Protein AF-A0A9P5ZD14-F1 (afdb_monomer)

Organism: NCBI:txid109636

Sequence (116 aa):
MERFMNVDVVAQVAQWLEPRDLLRFAVINKTTWNFFLRMKAIWRKSRKDFSLRNQMVCQLPECPPDLTEIQYTSMIFGPPSKCSVKLCRSDKTTVFLEARLQLCNECLVNTYEQPL

Foldseek 3Di:
DDDDDDVVVVLVVLLPDALAVNLVQCVPDPVSVVSVLPCQVSLVSNQQVNCVVVVPVDRDDDDDPPDGSSLLSCLPPNQQDAWPPPPGPDSAWDQDNVVRTTHDPVRVVVVVPDDD

Structure (mmCIF, N/CA/C/O backbone):
data_AF-A0A9P5ZD14-F1
#
_entry.id   AF-A0A9P5ZD14-F1
#
loop_
_atom_site.group_PDB
_atom_site.id
_atom_site.type_symbol
_atom_site.label_atom_id
_atom_site.label_alt_id
_atom_site.label_comp_id
_atom_site.label_asym_id
_atom_site.label_entity_id
_atom_site.label_seq_id
_atom_site.pdbx_PDB_ins_code
_atom_site.Cartn_x
_atom_site.Cartn_y
_atom_site.Cartn_z
_atom_site.occupancy
_atom_site.B_iso_or_equiv
_atom_site.auth_seq_id
_atom_site.auth_comp_id
_atom_site.auth_asym_id
_atom_site.auth_atom_id
_atom_site.pdbx_PDB_model_num
ATOM 1 N N . MET A 1 1 ? 21.914 14.481 -19.719 1.00 36.19 1 MET A N 1
ATOM 2 C CA . MET A 1 1 ? 21.787 13.166 -20.380 1.00 36.19 1 MET A CA 1
ATOM 3 C C . MET A 1 1 ? 20.773 12.353 -19.585 1.00 36.19 1 MET A C 1
ATOM 5 O O . MET A 1 1 ? 21.141 11.722 -18.603 1.00 36.19 1 MET A O 1
ATOM 9 N N . GLU A 1 2 ? 19.486 12.467 -19.920 1.00 51.16 2 GLU A N 1
ATOM 10 C CA . GLU A 1 2 ? 18.436 11.670 -19.272 1.00 51.16 2 GLU A CA 1
ATOM 11 C C . GLU A 1 2 ? 18.562 10.217 -19.738 1.00 51.16 2 GLU A C 1
ATOM 13 O O . GLU A 1 2 ? 18.483 9.922 -20.929 1.00 51.16 2 GLU A O 1
ATOM 18 N N . ARG A 1 3 ? 18.824 9.303 -18.801 1.00 58.62 3 ARG A N 1
ATOM 19 C CA . ARG A 1 3 ? 18.796 7.865 -19.074 1.00 58.62 3 ARG A CA 1
ATOM 20 C C . ARG A 1 3 ? 17.342 7.408 -18.997 1.00 58.62 3 ARG A C 1
ATOM 22 O O . ARG A 1 3 ? 16.804 7.262 -17.903 1.00 58.62 3 ARG A O 1
ATOM 29 N N . PHE A 1 4 ? 16.713 7.180 -20.147 1.00 64.12 4 PHE A N 1
ATOM 30 C CA . PHE A 1 4 ? 15.410 6.523 -20.213 1.00 64.12 4 PHE A CA 1
ATOM 31 C C . PHE A 1 4 ? 15.586 5.041 -19.864 1.00 64.12 4 PHE A C 1
ATOM 33 O O . PHE A 1 4 ? 16.162 4.274 -20.632 1.00 64.12 4 PHE A O 1
ATOM 40 N N . MET A 1 5 ? 15.132 4.640 -18.678 1.00 69.31 5 MET A N 1
ATOM 41 C CA . MET A 1 5 ? 15.043 3.229 -18.308 1.00 69.31 5 MET A CA 1
ATOM 42 C C . MET A 1 5 ? 13.792 2.627 -18.955 1.00 69.31 5 MET A C 1
ATOM 44 O O . MET A 1 5 ? 12.720 3.229 -18.900 1.00 69.31 5 MET A O 1
ATOM 48 N N . ASN A 1 6 ? 13.921 1.444 -19.562 1.00 85.50 6 ASN A N 1
ATOM 49 C 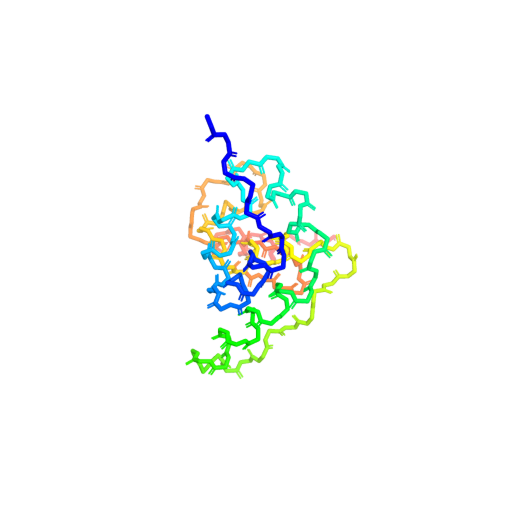CA . ASN A 1 6 ? 12.778 0.734 -20.130 1.00 85.50 6 ASN A CA 1
ATOM 50 C C . ASN A 1 6 ? 11.775 0.378 -19.012 1.00 85.50 6 ASN A C 1
ATOM 52 O O . ASN A 1 6 ? 12.147 -0.192 -17.984 1.00 85.50 6 ASN A O 1
ATOM 56 N N . VAL A 1 7 ? 10.503 0.712 -19.232 1.00 83.75 7 VAL A N 1
ATOM 57 C CA . VAL A 1 7 ? 9.387 0.461 -18.312 1.00 83.75 7 VAL A CA 1
ATOM 58 C C . VAL A 1 7 ? 9.261 -1.022 -17.946 1.00 83.75 7 VAL A C 1
ATOM 60 O O . VAL A 1 7 ? 8.959 -1.334 -16.796 1.00 83.75 7 VAL A O 1
ATOM 63 N N . ASP A 1 8 ? 9.569 -1.934 -18.866 1.00 86.69 8 ASP A N 1
ATOM 64 C CA . ASP A 1 8 ? 9.536 -3.378 -18.615 1.00 86.69 8 ASP A CA 1
ATOM 65 C C . ASP A 1 8 ? 10.582 -3.803 -17.584 1.00 86.69 8 ASP A C 1
ATOM 67 O O . ASP A 1 8 ? 10.328 -4.670 -16.748 1.00 86.69 8 ASP A O 1
ATOM 71 N N . VAL A 1 9 ? 11.755 -3.163 -17.595 1.00 89.06 9 VAL A N 1
ATOM 72 C CA . VAL A 1 9 ? 12.810 -3.413 -16.603 1.00 89.06 9 VAL A CA 1
ATOM 73 C C . VAL A 1 9 ? 12.364 -2.903 -15.236 1.00 89.06 9 VAL A C 1
ATOM 75 O O . VAL A 1 9 ? 12.491 -3.614 -14.240 1.00 89.06 9 VAL A O 1
ATOM 78 N N . VAL A 1 10 ? 11.764 -1.709 -15.183 1.00 88.50 10 VAL A N 1
ATOM 79 C CA . VAL A 1 10 ? 11.189 -1.162 -13.943 1.00 88.50 10 VAL A CA 1
ATOM 80 C C . VAL A 1 10 ? 10.098 -2.089 -13.399 1.00 88.50 10 VAL A C 1
ATOM 82 O O . VAL A 1 10 ? 10.082 -2.381 -12.205 1.00 88.50 10 VAL A O 1
ATOM 85 N N . ALA A 1 11 ? 9.217 -2.594 -14.266 1.00 89.69 11 ALA A N 1
ATOM 86 C CA . ALA A 1 11 ? 8.166 -3.535 -13.900 1.00 89.69 11 ALA A CA 1
ATOM 87 C C . ALA A 1 11 ? 8.735 -4.849 -13.348 1.00 89.69 11 ALA A C 1
ATOM 89 O O . ALA A 1 11 ? 8.209 -5.372 -12.368 1.00 89.69 11 ALA A O 1
ATOM 90 N N . GLN A 1 12 ? 9.799 -5.381 -13.956 1.00 91.06 12 GLN A N 1
ATOM 91 C CA . GLN A 1 12 ? 10.468 -6.597 -13.489 1.00 91.06 12 GLN A CA 1
ATOM 92 C C . GLN A 1 12 ? 11.097 -6.406 -12.111 1.00 91.06 12 GLN A C 1
ATOM 94 O O . GLN A 1 12 ? 10.888 -7.241 -11.239 1.00 91.06 12 GLN A O 1
ATOM 99 N N . VAL A 1 13 ? 11.808 -5.299 -11.882 1.00 91.75 13 VAL A N 1
ATOM 100 C CA . VAL A 1 13 ? 12.404 -4.998 -10.570 1.00 91.75 13 VAL A CA 1
ATOM 101 C C . VAL A 1 13 ? 11.316 -4.806 -9.514 1.00 91.75 13 VAL A C 1
ATOM 103 O O . VAL A 1 13 ? 11.392 -5.378 -8.428 1.00 91.75 13 VAL A O 1
ATOM 106 N N . ALA A 1 14 ? 10.264 -4.054 -9.841 1.00 92.25 14 ALA A N 1
ATOM 107 C CA . ALA A 1 14 ? 9.200 -3.733 -8.900 1.00 92.25 14 ALA A CA 1
ATOM 108 C C . ALA A 1 14 ? 8.406 -4.957 -8.413 1.00 92.25 14 ALA A C 1
ATOM 110 O O . ALA A 1 14 ? 7.870 -4.927 -7.308 1.00 92.25 14 ALA A O 1
ATOM 111 N N . GLN A 1 15 ? 8.350 -6.041 -9.194 1.00 91.06 15 GLN A N 1
ATOM 112 C CA . GLN A 1 15 ? 7.702 -7.296 -8.789 1.00 91.06 15 GLN A CA 1
ATOM 113 C C . GLN A 1 15 ? 8.370 -7.986 -7.596 1.00 91.06 15 GLN A C 1
ATOM 115 O O . GLN A 1 15 ? 7.732 -8.824 -6.965 1.00 91.06 15 GLN A O 1
ATOM 120 N N . TRP A 1 16 ? 9.627 -7.655 -7.303 1.00 92.44 16 TRP A N 1
ATOM 121 C CA . TRP A 1 16 ? 10.387 -8.235 -6.196 1.00 92.44 16 TRP A CA 1
ATOM 122 C C . TRP A 1 16 ? 10.401 -7.352 -4.948 1.00 92.44 16 TRP A C 1
ATOM 124 O O . TRP A 1 16 ? 10.872 -7.788 -3.897 1.00 92.44 16 TRP A O 1
ATOM 134 N N . LEU A 1 17 ? 9.892 -6.121 -5.051 1.00 94.00 17 LEU A N 1
ATOM 135 C CA . LEU A 1 17 ? 9.858 -5.186 -3.936 1.00 94.00 17 LEU A CA 1
ATOM 136 C C . LEU A 1 17 ? 8.800 -5.590 -2.914 1.00 94.00 17 LEU A C 1
ATOM 138 O O . LEU A 1 17 ? 7.690 -6.012 -3.257 1.00 94.00 17 LEU A O 1
ATOM 142 N N . GLU A 1 18 ? 9.130 -5.391 -1.641 1.00 93.94 18 GLU A N 1
ATOM 143 C CA . GLU A 1 18 ? 8.151 -5.495 -0.569 1.00 93.94 18 GLU A CA 1
ATOM 144 C C . GLU A 1 18 ? 7.122 -4.363 -0.675 1.00 93.94 18 GLU A C 1
ATOM 146 O O . GLU A 1 18 ? 7.446 -3.281 -1.180 1.00 93.94 18 GLU A O 1
ATOM 151 N N . PRO A 1 19 ? 5.896 -4.550 -0.159 1.00 93.69 19 PRO A N 1
ATOM 152 C CA . PRO A 1 19 ? 4.828 -3.565 -0.291 1.00 93.69 19 PRO A CA 1
ATOM 153 C C . PRO A 1 19 ? 5.224 -2.152 0.156 1.00 93.69 19 PRO A C 1
ATOM 155 O O . PRO A 1 19 ? 4.872 -1.167 -0.492 1.00 93.69 19 PRO A O 1
ATOM 158 N N . ARG A 1 20 ? 5.997 -2.037 1.243 1.00 92.38 20 ARG A N 1
ATOM 159 C CA . ARG A 1 20 ? 6.461 -0.748 1.774 1.00 92.38 20 ARG A CA 1
ATOM 160 C C . ARG A 1 20 ? 7.481 -0.063 0.866 1.00 92.38 20 ARG A C 1
ATOM 162 O O . ARG A 1 20 ? 7.404 1.152 0.678 1.00 92.38 20 ARG A O 1
ATOM 169 N N . ASP A 1 21 ? 8.413 -0.814 0.296 1.00 93.38 21 ASP A N 1
ATOM 170 C CA . ASP A 1 21 ? 9.402 -0.263 -0.632 1.00 93.38 21 ASP A CA 1
ATOM 171 C C . ASP A 1 21 ? 8.759 0.094 -1.969 1.00 93.38 21 ASP A C 1
ATOM 173 O O . ASP A 1 21 ? 9.054 1.144 -2.538 1.00 93.38 21 ASP A O 1
ATOM 177 N N . LEU A 1 22 ? 7.791 -0.709 -2.415 1.00 94.75 22 LEU A N 1
ATOM 178 C CA . LEU A 1 22 ? 6.982 -0.417 -3.590 1.00 94.75 22 LEU A CA 1
ATOM 179 C C . LEU A 1 22 ? 6.172 0.879 -3.415 1.00 94.75 22 LEU A C 1
ATOM 181 O O . LEU A 1 22 ? 6.134 1.700 -4.329 1.00 94.75 22 LEU A O 1
ATOM 185 N N . LEU A 1 23 ? 5.593 1.120 -2.230 1.00 93.69 23 LEU A N 1
ATOM 186 C CA . LEU A 1 23 ? 4.933 2.391 -1.895 1.00 93.69 23 LEU A CA 1
ATOM 187 C C . LEU A 1 23 ? 5.900 3.573 -1.973 1.00 93.69 23 LEU A C 1
ATOM 189 O O . LEU A 1 23 ? 5.585 4.576 -2.611 1.00 93.69 23 LEU A O 1
ATOM 193 N N . ARG A 1 24 ? 7.083 3.452 -1.357 1.00 92.50 24 ARG A N 1
ATOM 194 C CA . ARG A 1 24 ? 8.119 4.497 -1.397 1.00 92.50 24 ARG A CA 1
ATOM 195 C C . ARG A 1 24 ? 8.549 4.798 -2.826 1.00 92.50 24 ARG A C 1
ATOM 197 O O . ARG A 1 24 ? 8.671 5.963 -3.185 1.00 92.50 24 ARG A O 1
ATOM 204 N N . PHE A 1 25 ? 8.730 3.763 -3.640 1.00 91.69 25 PHE A N 1
ATOM 205 C CA . PHE A 1 25 ? 9.122 3.897 -5.036 1.00 91.69 25 PHE A CA 1
ATOM 206 C C . PHE A 1 25 ? 8.020 4.542 -5.893 1.00 91.69 25 PHE A C 1
ATOM 208 O O . PHE A 1 25 ? 8.289 5.412 -6.727 1.00 91.69 25 PHE A O 1
ATOM 215 N N . ALA A 1 26 ? 6.759 4.186 -5.644 1.00 91.69 26 ALA A N 1
ATOM 216 C CA . ALA A 1 26 ? 5.621 4.709 -6.387 1.00 91.69 26 ALA A CA 1
ATOM 217 C C . ALA A 1 26 ? 5.397 6.215 -6.190 1.00 91.69 26 ALA A C 1
ATOM 219 O O . ALA A 1 26 ? 4.930 6.876 -7.112 1.00 91.69 26 ALA A O 1
ATOM 220 N N . VAL A 1 27 ? 5.756 6.779 -5.033 1.00 88.06 27 VAL A N 1
ATOM 221 C CA . VAL A 1 27 ? 5.510 8.200 -4.717 1.00 88.06 27 VAL A CA 1
ATOM 222 C C . VAL A 1 27 ? 6.678 9.138 -5.042 1.00 88.06 27 VAL A C 1
ATOM 224 O O . VAL A 1 27 ? 6.573 10.333 -4.780 1.00 88.06 27 VAL A O 1
ATOM 227 N N . ILE A 1 28 ? 7.779 8.635 -5.619 1.00 89.00 28 ILE A N 1
ATOM 228 C CA . ILE A 1 28 ? 8.978 9.449 -5.905 1.00 89.00 28 ILE A CA 1
ATOM 229 C C . ILE A 1 28 ? 8.662 10.628 -6.833 1.00 89.00 28 ILE A C 1
ATOM 231 O O . ILE A 1 28 ? 9.124 11.743 -6.600 1.00 89.00 28 ILE A O 1
ATOM 235 N N . ASN A 1 29 ? 7.905 10.399 -7.907 1.00 89.31 29 ASN A N 1
ATOM 236 C CA . ASN A 1 29 ? 7.503 11.447 -8.837 1.00 89.31 29 ASN A CA 1
ATOM 237 C C . ASN A 1 29 ? 6.172 11.105 -9.525 1.00 89.31 29 ASN A C 1
ATOM 239 O O . ASN A 1 29 ? 5.643 10.001 -9.407 1.00 89.31 29 ASN A O 1
ATOM 243 N N . LYS A 1 30 ? 5.613 12.065 -10.272 1.00 88.94 30 LYS A N 1
ATOM 244 C CA . LYS A 1 30 ? 4.331 11.879 -10.975 1.00 88.94 30 LYS A CA 1
ATOM 245 C C . LYS A 1 30 ? 4.375 10.752 -12.013 1.00 88.94 30 LYS A C 1
ATOM 247 O O . LYS A 1 30 ? 3.366 10.084 -12.221 1.00 88.94 30 LYS A O 1
ATOM 252 N N . THR A 1 31 ? 5.517 10.537 -12.662 1.00 89.06 31 THR A N 1
ATOM 253 C CA . THR A 1 31 ? 5.681 9.497 -13.686 1.00 89.06 31 THR A CA 1
ATOM 254 C C . THR A 1 31 ? 5.621 8.107 -13.065 1.00 89.06 31 THR A C 1
ATOM 256 O O . THR A 1 31 ? 4.852 7.270 -13.535 1.00 89.06 31 THR A O 1
ATOM 259 N N . THR A 1 32 ? 6.363 7.869 -11.979 1.00 88.12 32 THR A N 1
ATOM 260 C CA . THR A 1 32 ? 6.309 6.599 -11.244 1.00 88.12 32 THR A CA 1
ATOM 261 C C . THR A 1 32 ? 4.930 6.386 -10.637 1.00 88.12 32 THR A C 1
ATOM 263 O O . THR A 1 32 ? 4.371 5.304 -10.796 1.00 88.12 32 THR A O 1
ATOM 266 N N . TRP A 1 33 ? 4.322 7.424 -10.057 1.00 90.44 33 TRP A N 1
ATOM 267 C CA . TRP A 1 33 ? 2.959 7.352 -9.531 1.00 90.44 33 TRP A CA 1
ATOM 268 C C . TRP A 1 33 ? 1.962 6.880 -10.593 1.00 90.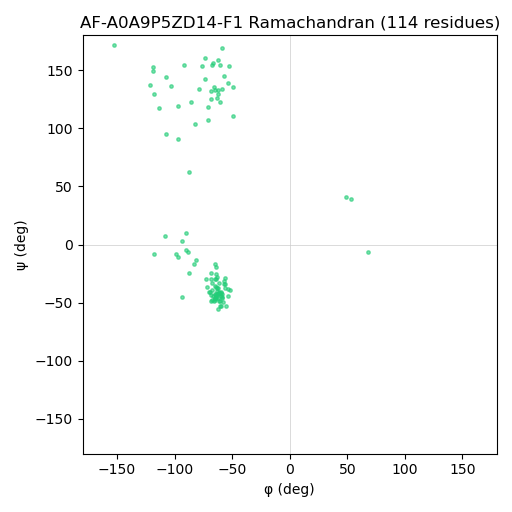44 33 TRP A C 1
ATOM 270 O O . TRP A 1 33 ? 1.256 5.894 -10.391 1.00 90.44 33 TRP A O 1
ATOM 280 N N . ASN A 1 34 ? 1.941 7.535 -11.758 1.00 90.50 34 ASN A N 1
ATOM 281 C CA . ASN A 1 34 ? 1.028 7.193 -12.849 1.00 90.50 34 ASN A CA 1
ATOM 282 C C . ASN A 1 34 ? 1.273 5.785 -13.405 1.00 90.50 34 ASN A C 1
ATOM 284 O O . ASN A 1 34 ? 0.317 5.088 -13.750 1.00 90.50 34 ASN A O 1
ATOM 288 N N . PHE A 1 35 ? 2.538 5.366 -13.489 1.00 90.81 35 PHE A N 1
ATOM 289 C CA . PHE A 1 35 ? 2.904 4.013 -13.891 1.00 90.81 35 PHE A CA 1
ATOM 290 C C . PHE A 1 35 ? 2.356 2.982 -12.896 1.00 90.81 35 PHE A C 1
ATOM 292 O O . PHE A 1 35 ? 1.579 2.102 -13.269 1.00 90.81 35 PHE A O 1
ATOM 299 N N . PHE A 1 36 ? 2.682 3.128 -11.612 1.00 92.88 36 PHE A N 1
ATOM 300 C CA . PHE A 1 36 ? 2.286 2.165 -10.592 1.00 92.88 36 PHE A CA 1
ATOM 301 C C . PHE A 1 36 ? 0.786 2.149 -10.317 1.00 92.88 36 PHE A C 1
ATOM 303 O O . PHE A 1 36 ? 0.247 1.085 -10.016 1.00 92.88 36 PHE A O 1
ATOM 310 N N . LEU A 1 37 ? 0.086 3.271 -10.489 1.00 89.81 37 LEU A N 1
ATOM 311 C CA . LEU A 1 37 ? -1.371 3.328 -10.374 1.00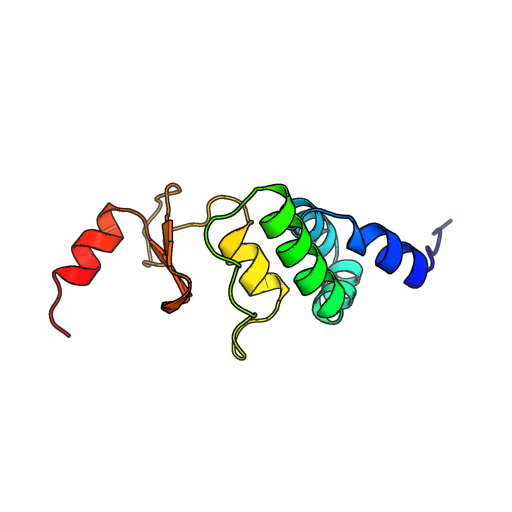 89.81 37 LEU A CA 1
ATOM 312 C C . LEU A 1 37 ? -2.070 2.354 -11.343 1.00 89.81 37 LEU A C 1
ATOM 314 O O . LEU A 1 37 ? -3.128 1.813 -11.023 1.00 89.81 37 LEU A O 1
ATOM 318 N N . ARG A 1 38 ? -1.473 2.096 -12.516 1.00 90.25 38 ARG A N 1
ATOM 319 C CA . ARG A 1 38 ? -2.020 1.200 -13.551 1.00 90.25 38 ARG A CA 1
ATOM 320 C C . ARG A 1 38 ? -1.609 -0.265 -13.361 1.00 90.25 38 ARG A C 1
ATOM 322 O O . ARG A 1 38 ? -2.324 -1.165 -13.797 1.00 90.25 38 ARG A O 1
ATOM 329 N N . MET A 1 39 ? -0.495 -0.528 -12.679 1.00 91.06 39 MET A N 1
ATOM 330 C CA . MET A 1 39 ? 0.116 -1.860 -12.577 1.00 91.06 39 MET A CA 1
ATOM 331 C C . MET A 1 39 ? -0.444 -2.702 -11.421 1.00 91.06 39 MET A C 1
ATOM 333 O O . MET A 1 39 ? 0.285 -3.108 -10.516 1.00 91.06 39 MET A O 1
ATOM 337 N N . LYS A 1 40 ? -1.747 -3.020 -11.459 1.00 92.62 40 LYS A N 1
ATOM 338 C CA . LYS A 1 40 ? -2.434 -3.787 -10.394 1.00 92.62 40 LYS A CA 1
ATOM 339 C C . LYS A 1 40 ? -1.750 -5.118 -10.052 1.00 92.62 40 LYS A C 1
ATOM 341 O O . LYS A 1 40 ? -1.678 -5.495 -8.886 1.00 92.62 40 LYS A O 1
ATOM 346 N N . ALA A 1 41 ? -1.228 -5.817 -11.061 1.00 93.25 41 ALA A N 1
ATOM 347 C CA . ALA A 1 41 ? -0.574 -7.113 -10.885 1.00 9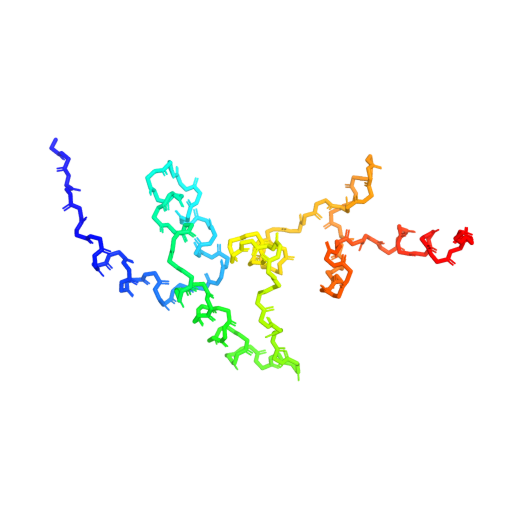3.25 41 ALA A CA 1
ATOM 348 C C . ALA A 1 41 ? 0.676 -7.039 -9.989 1.00 93.25 41 ALA A C 1
ATOM 350 O O . ALA A 1 41 ? 0.885 -7.936 -9.175 1.00 93.25 41 ALA A O 1
ATOM 351 N N . ILE A 1 42 ? 1.463 -5.959 -10.091 1.00 94.94 42 ILE A N 1
ATOM 352 C CA . ILE A 1 42 ? 2.675 -5.767 -9.279 1.00 94.94 42 ILE A CA 1
ATOM 353 C C . ILE A 1 42 ? 2.297 -5.636 -7.801 1.00 94.94 42 ILE A C 1
ATOM 355 O O . ILE A 1 42 ? 2.865 -6.325 -6.958 1.00 94.94 42 ILE A O 1
ATOM 359 N N . TRP A 1 43 ? 1.283 -4.823 -7.494 1.00 94.69 43 TRP A N 1
ATOM 360 C CA . TRP A 1 43 ? 0.790 -4.654 -6.126 1.00 94.69 43 TRP A CA 1
ATOM 361 C C . TRP A 1 43 ? 0.255 -5.955 -5.534 1.00 94.69 43 TRP A C 1
ATOM 363 O O . TRP A 1 43 ? 0.639 -6.335 -4.431 1.00 94.69 43 TRP A O 1
ATOM 373 N N . ARG A 1 44 ? -0.595 -6.674 -6.277 1.00 93.06 44 ARG A N 1
ATOM 374 C CA . ARG A 1 44 ? -1.159 -7.955 -5.822 1.00 93.06 44 ARG A CA 1
ATOM 375 C C . ARG A 1 44 ? -0.073 -8.977 -5.527 1.00 93.06 44 ARG A C 1
ATOM 377 O O . ARG A 1 44 ? -0.121 -9.616 -4.480 1.00 93.06 44 ARG A O 1
ATOM 384 N N . LYS A 1 45 ? 0.902 -9.111 -6.430 1.00 93.12 45 LYS A N 1
ATOM 385 C CA . LYS A 1 45 ? 2.037 -10.017 -6.253 1.00 93.12 45 LYS A CA 1
ATOM 386 C C . LYS A 1 45 ? 2.851 -9.641 -5.018 1.00 93.12 45 LYS A C 1
ATOM 388 O O . LYS A 1 45 ? 3.000 -10.472 -4.133 1.00 93.12 45 LYS A O 1
ATOM 393 N N . SER A 1 46 ? 3.273 -8.381 -4.914 1.00 93.56 46 SER A N 1
ATOM 394 C CA . SER A 1 46 ? 4.056 -7.879 -3.778 1.00 93.56 46 SER A CA 1
ATOM 395 C C . SER A 1 46 ? 3.370 -8.161 -2.432 1.00 93.56 46 SER A C 1
ATOM 397 O O . SER A 1 46 ? 4.003 -8.669 -1.507 1.00 93.56 46 SER A O 1
ATOM 399 N N . ARG A 1 47 ? 2.050 -7.928 -2.327 1.00 92.31 47 ARG A N 1
ATOM 400 C CA . ARG A 1 47 ? 1.273 -8.219 -1.107 1.00 92.31 47 ARG A CA 1
ATOM 401 C C . ARG A 1 47 ? 1.182 -9.715 -0.797 1.00 92.31 47 ARG A C 1
ATOM 403 O O . ARG A 1 47 ? 1.345 -10.098 0.361 1.00 92.31 47 ARG A O 1
ATOM 410 N N . LYS A 1 48 ? 0.922 -10.554 -1.805 1.00 90.69 48 LYS A N 1
ATOM 411 C CA . LYS A 1 48 ? 0.822 -12.014 -1.637 1.00 90.69 48 LYS A CA 1
ATOM 412 C C . LYS A 1 48 ? 2.161 -12.618 -1.231 1.00 90.69 48 LYS A C 1
ATOM 414 O O . LYS A 1 48 ? 2.219 -13.327 -0.231 1.00 90.69 48 LYS A O 1
ATOM 419 N N . ASP A 1 49 ? 3.230 -12.271 -1.939 1.00 91.44 49 ASP A N 1
ATOM 420 C CA . ASP A 1 49 ? 4.577 -12.766 -1.659 1.00 91.44 49 ASP A CA 1
ATOM 421 C C . ASP A 1 49 ? 5.027 -12.345 -0.251 1.00 91.44 49 ASP A C 1
ATOM 423 O O . ASP A 1 49 ? 5.541 -13.166 0.507 1.00 91.44 49 ASP A O 1
ATOM 427 N N . PHE A 1 50 ? 4.757 -11.098 0.154 1.00 91.25 50 PHE A N 1
ATOM 428 C CA . PHE A 1 50 ? 5.053 -10.633 1.511 1.00 91.25 50 PHE A CA 1
ATOM 429 C C . PHE A 1 50 ? 4.269 -11.402 2.585 1.00 91.25 50 PHE A C 1
ATOM 431 O O . PHE A 1 50 ? 4.860 -11.827 3.579 1.00 91.25 50 PHE A O 1
ATOM 438 N N . SER A 1 51 ? 2.962 -11.609 2.384 1.00 88.12 51 SER A N 1
ATOM 439 C CA . SER A 1 51 ? 2.100 -12.361 3.308 1.00 88.12 51 SER A CA 1
ATOM 440 C C . SER A 1 51 ? 2.577 -13.805 3.486 1.00 88.12 51 SER A C 1
ATOM 442 O O . SER A 1 51 ? 2.578 -14.309 4.609 1.00 88.12 51 SER A O 1
ATOM 444 N N . LEU A 1 52 ? 2.998 -14.454 2.394 1.00 87.44 52 LEU A N 1
ATOM 445 C CA . LEU A 1 52 ? 3.520 -15.822 2.405 1.00 87.44 52 LEU A CA 1
ATOM 446 C C . LEU A 1 52 ? 4.858 -15.911 3.148 1.00 87.44 52 LEU A C 1
ATOM 448 O O . LEU A 1 52 ? 5.019 -16.768 4.014 1.00 87.44 52 LEU A O 1
ATOM 452 N N . ARG A 1 53 ? 5.807 -15.011 2.851 1.00 89.00 53 ARG A N 1
ATOM 453 C CA . ARG A 1 53 ? 7.136 -15.014 3.491 1.00 89.00 53 ARG A CA 1
ATOM 454 C C . ARG A 1 53 ? 7.078 -14.744 4.993 1.00 89.00 53 ARG A C 1
ATOM 456 O O . ARG A 1 53 ? 7.849 -15.335 5.738 1.00 89.00 53 ARG A O 1
ATOM 463 N N . ASN A 1 54 ? 6.169 -13.875 5.430 1.00 85.56 54 ASN A N 1
ATOM 464 C CA . ASN A 1 54 ? 6.032 -13.491 6.838 1.00 85.56 54 ASN A CA 1
ATOM 465 C C . ASN A 1 54 ? 5.054 -14.378 7.623 1.00 85.56 54 ASN A C 1
ATOM 467 O O . ASN A 1 54 ? 4.704 -14.030 8.746 1.00 85.56 54 ASN A O 1
ATOM 471 N N . GLN A 1 55 ? 4.598 -15.496 7.039 1.00 83.38 55 GLN A N 1
ATOM 472 C CA . GLN A 1 55 ? 3.675 -16.445 7.677 1.00 83.38 55 GLN A CA 1
ATOM 473 C C . GLN A 1 55 ? 2.461 -15.754 8.315 1.00 83.38 55 GLN A C 1
ATOM 475 O O . GLN A 1 55 ? 2.039 -16.096 9.420 1.00 83.38 55 GLN A O 1
ATOM 480 N N . MET A 1 56 ? 1.901 -14.748 7.633 1.00 77.56 56 MET A N 1
ATOM 481 C CA . MET A 1 56 ? 0.699 -14.093 8.138 1.00 77.56 56 MET A CA 1
ATOM 482 C C . MET A 1 56 ? -0.417 -15.137 8.234 1.00 77.56 56 MET A C 1
ATOM 484 O O . MET A 1 56 ? -0.761 -15.778 7.242 1.00 77.56 56 MET A O 1
ATOM 488 N N . VAL A 1 57 ? -0.959 -15.297 9.445 1.00 60.62 57 VAL A N 1
ATOM 489 C CA . VAL A 1 57 ? -1.948 -16.330 9.806 1.00 60.62 57 VAL A CA 1
ATOM 490 C C . VAL A 1 57 ? -3.194 -16.269 8.914 1.00 60.62 57 VAL A C 1
ATOM 492 O O . VAL A 1 57 ? -3.808 -17.295 8.636 1.00 60.62 57 VAL A O 1
ATOM 495 N N . CYS A 1 58 ? -3.520 -15.082 8.401 1.00 67.44 58 CYS A N 1
ATOM 496 C CA . CYS A 1 58 ? -4.576 -14.878 7.420 1.00 67.44 58 CYS A CA 1
ATOM 497 C C .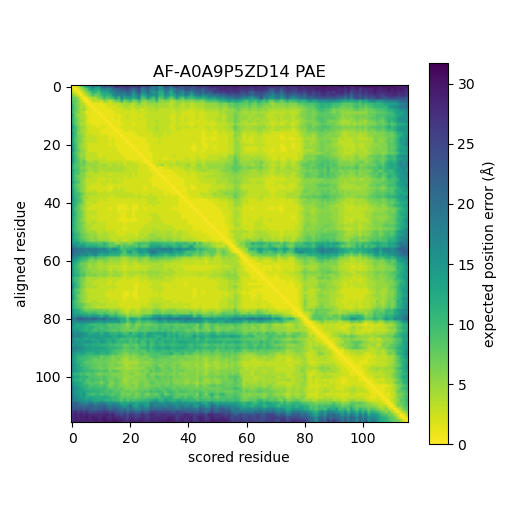 CYS A 1 58 ? -3.978 -14.318 6.128 1.00 67.44 58 CYS A C 1
ATOM 499 O O . CYS A 1 58 ? -3.271 -13.307 6.152 1.00 67.44 58 CYS A O 1
ATOM 501 N N . GLN A 1 59 ? -4.303 -14.943 4.993 1.00 75.06 59 GLN A N 1
ATOM 502 C CA . GLN A 1 59 ? -4.034 -14.342 3.689 1.00 75.06 59 GLN A CA 1
ATOM 503 C C . GLN A 1 59 ? -4.759 -12.997 3.606 1.00 75.06 59 GLN A C 1
ATOM 505 O O . GLN A 1 59 ? -5.937 -12.893 3.954 1.00 75.06 59 GLN A O 1
ATOM 510 N N . LEU A 1 60 ? -4.059 -11.963 3.143 1.00 83.62 60 LEU A N 1
ATOM 511 C CA . LEU A 1 60 ? -4.679 -10.657 2.950 1.00 83.62 60 LEU A CA 1
ATOM 512 C C . LEU A 1 60 ? -5.797 -10.748 1.903 1.00 83.62 60 LEU A C 1
ATOM 514 O O . LEU A 1 60 ? -5.556 -11.292 0.819 1.00 83.62 60 LEU A O 1
ATOM 518 N N . PRO A 1 61 ? -6.985 -10.175 2.171 1.00 88.62 61 PRO A N 1
ATOM 519 C CA . PRO A 1 61 ? -8.060 -10.168 1.199 1.00 88.62 61 PRO A CA 1
ATOM 520 C C . PRO A 1 61 ? -7.661 -9.395 -0.063 1.00 88.62 61 PRO A C 1
ATOM 522 O O . PRO A 1 61 ? -6.747 -8.553 -0.064 1.00 88.62 61 PRO A O 1
ATOM 525 N N . GLU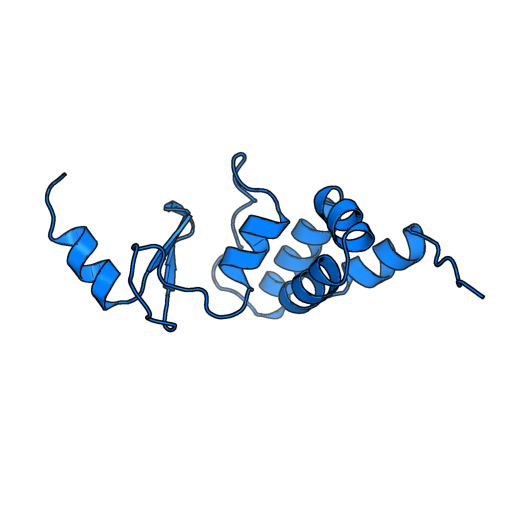 A 1 62 ? -8.360 -9.687 -1.158 1.00 90.31 62 GLU A N 1
ATOM 526 C CA . GLU A 1 62 ? -8.218 -8.944 -2.408 1.00 90.31 62 GLU A CA 1
ATOM 527 C C . GLU A 1 62 ? -8.571 -7.462 -2.211 1.00 90.31 62 GLU A C 1
ATOM 529 O O . GLU A 1 62 ? -9.315 -7.091 -1.303 1.00 90.31 62 GLU A O 1
ATOM 534 N N . CYS A 1 63 ? -8.000 -6.598 -3.057 1.00 91.62 63 CYS A N 1
ATOM 535 C CA . CYS A 1 63 ? -8.281 -5.166 -2.983 1.00 91.62 63 CYS A CA 1
ATOM 536 C C . CYS A 1 63 ? -9.770 -4.916 -3.280 1.00 91.62 63 CYS A C 1
ATOM 538 O O . CYS A 1 63 ? -10.238 -5.343 -4.342 1.00 91.62 63 CY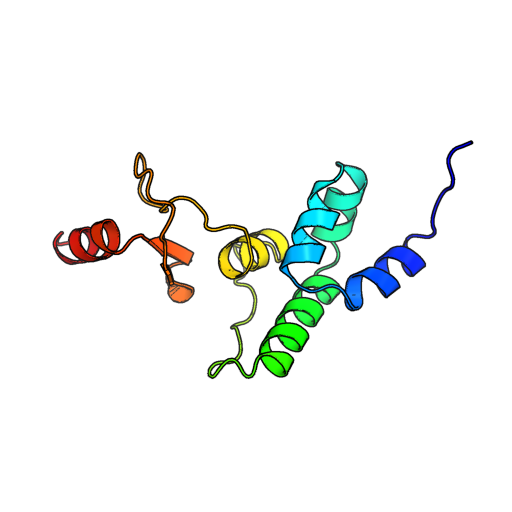S A O 1
ATOM 540 N N . PRO A 1 64 ? -10.509 -4.222 -2.398 1.00 92.38 64 PRO A N 1
ATOM 541 C CA . PRO A 1 64 ? -11.910 -3.913 -2.647 1.00 92.38 64 PRO A CA 1
ATOM 542 C C . PRO A 1 64 ? -12.079 -2.946 -3.837 1.00 92.38 64 PRO A C 1
ATOM 544 O O . PRO A 1 64 ? -11.148 -2.204 -4.156 1.00 92.38 64 PRO A O 1
ATOM 547 N N . PRO A 1 65 ? -13.250 -2.932 -4.503 1.00 91.25 65 PRO A N 1
ATOM 548 C CA . PRO A 1 65 ? -13.442 -2.249 -5.790 1.00 91.25 65 PRO A CA 1
ATOM 549 C C . PRO A 1 65 ? -13.386 -0.716 -5.732 1.00 91.25 65 PRO A C 1
ATOM 551 O O . PRO A 1 65 ? -13.086 -0.075 -6.735 1.00 91.25 65 PRO A O 1
ATOM 554 N N . ASP A 1 66 ? -13.670 -0.124 -4.580 1.00 91.62 66 ASP A N 1
ATOM 555 C CA . ASP A 1 66 ? -13.637 1.321 -4.325 1.00 91.62 66 ASP A CA 1
ATOM 556 C C . ASP A 1 66 ? -12.257 1.827 -3.874 1.00 91.62 66 ASP A C 1
ATOM 558 O O . ASP A 1 66 ? -12.049 3.036 -3.781 1.00 91.62 66 ASP A O 1
ATOM 562 N N . LEU A 1 67 ? -11.295 0.925 -3.643 1.00 90.81 67 LEU A N 1
ATOM 563 C CA . LEU A 1 67 ? -9.901 1.288 -3.412 1.00 90.81 67 LEU A CA 1
ATOM 564 C C . LEU A 1 67 ? -9.037 0.933 -4.620 1.00 90.81 67 LEU A C 1
ATOM 566 O O . LEU A 1 67 ? -9.187 -0.096 -5.278 1.00 90.81 67 LEU A O 1
ATOM 570 N N . THR A 1 68 ? -8.054 1.784 -4.879 1.00 92.00 68 THR A N 1
ATOM 571 C CA . THR A 1 68 ? -6.927 1.421 -5.737 1.00 92.00 68 THR A CA 1
ATOM 572 C C . THR A 1 68 ? -5.962 0.509 -4.981 1.00 92.00 68 THR A C 1
ATOM 574 O O . THR A 1 68 ? -5.826 0.591 -3.759 1.00 92.00 68 THR A O 1
ATOM 577 N N . GLU A 1 69 ? -5.213 -0.317 -5.713 1.00 92.88 69 GLU A N 1
ATOM 578 C CA . GLU A 1 69 ? -4.201 -1.200 -5.119 1.00 92.88 69 GLU A CA 1
ATOM 579 C C . GLU A 1 69 ? -3.158 -0.423 -4.302 1.00 92.88 69 GLU A C 1
ATOM 581 O O . GLU A 1 69 ? -2.712 -0.901 -3.263 1.00 92.88 69 GLU A O 1
ATOM 586 N N . ILE A 1 70 ? -2.806 0.797 -4.725 1.00 91.75 70 ILE A N 1
ATOM 587 C CA . ILE A 1 70 ? -1.859 1.647 -3.996 1.00 91.75 70 ILE A CA 1
ATOM 588 C C . ILE A 1 70 ? -2.457 2.158 -2.678 1.00 91.75 70 ILE A C 1
ATOM 590 O O . ILE A 1 70 ? -1.779 2.124 -1.656 1.00 91.75 70 ILE A O 1
ATOM 594 N N . GLN A 1 71 ? -3.737 2.559 -2.662 1.00 90.25 71 GLN A N 1
ATOM 595 C CA . GLN A 1 71 ? -4.434 2.970 -1.436 1.00 90.25 71 GLN A CA 1
ATOM 596 C C . GLN A 1 71 ? -4.566 1.802 -0.462 1.00 90.25 71 GLN A C 1
ATOM 598 O O . GLN A 1 71 ? -4.245 1.944 0.716 1.00 90.25 71 GLN A O 1
ATOM 603 N N . TYR A 1 72 ? -4.979 0.638 -0.961 1.00 91.94 72 TYR A N 1
ATOM 604 C CA . TYR A 1 72 ? -5.131 -0.557 -0.144 1.00 91.94 72 TYR A CA 1
ATOM 605 C C . TYR A 1 72 ? -3.787 -1.034 0.421 1.00 91.94 72 TYR A C 1
ATOM 607 O O . TYR A 1 72 ? -3.671 -1.299 1.615 1.00 91.94 72 TYR A O 1
ATOM 615 N N . THR A 1 73 ? -2.732 -1.041 -0.399 1.00 91.94 73 THR A N 1
ATOM 616 C CA . THR A 1 73 ? -1.372 -1.367 0.056 1.00 91.94 73 THR A CA 1
ATOM 617 C C . THR A 1 73 ? -0.874 -0.360 1.094 1.00 91.94 73 THR A C 1
ATOM 619 O O . THR A 1 73 ? -0.317 -0.765 2.112 1.00 91.94 73 THR A O 1
ATOM 622 N N . SER A 1 74 ? -1.107 0.940 0.882 1.00 90.19 74 SER A N 1
ATOM 623 C CA . SER A 1 74 ? -0.749 2.001 1.834 1.00 90.19 74 SER A CA 1
ATOM 624 C C . SER A 1 74 ? -1.442 1.818 3.183 1.00 90.19 74 SER A C 1
ATOM 626 O O . SER A 1 74 ? -0.806 1.939 4.226 1.00 90.19 74 SER A O 1
ATOM 628 N N . MET A 1 75 ? -2.722 1.444 3.173 1.00 88.19 75 MET A N 1
ATOM 629 C CA . MET A 1 75 ? -3.495 1.198 4.389 1.00 88.19 75 MET A CA 1
ATOM 630 C C . MET A 1 75 ? -2.964 0.011 5.205 1.00 88.19 75 MET A C 1
ATOM 632 O O . MET A 1 75 ? -3.107 0.009 6.420 1.00 88.19 75 MET A O 1
ATOM 636 N N . ILE A 1 76 ? -2.355 -0.992 4.573 1.00 88.31 76 ILE A N 1
ATOM 637 C CA . ILE A 1 76 ? -1.867 -2.195 5.269 1.00 88.31 76 ILE A CA 1
ATOM 638 C C . ILE A 1 76 ? -0.397 -2.052 5.674 1.00 88.31 76 ILE A C 1
ATOM 640 O O . ILE A 1 76 ? -0.013 -2.406 6.784 1.00 88.31 76 ILE A O 1
ATOM 644 N N . PHE A 1 77 ? 0.436 -1.552 4.759 1.00 88.25 77 PHE A N 1
ATOM 645 C CA . PHE A 1 77 ? 1.899 -1.617 4.854 1.00 88.25 77 PHE A CA 1
ATOM 646 C C . PHE A 1 77 ? 2.581 -0.254 4.922 1.00 88.25 77 PHE A C 1
ATOM 648 O O . PHE A 1 77 ? 3.801 -0.181 5.132 1.00 88.25 77 PHE A O 1
ATOM 655 N N . GLY A 1 78 ? 1.820 0.822 4.723 1.00 83.50 78 GLY A N 1
ATOM 656 C CA . GLY A 1 78 ? 2.313 2.183 4.840 1.00 83.50 78 GLY A CA 1
ATOM 657 C C . GLY A 1 78 ? 2.869 2.474 6.235 1.00 83.50 78 GLY A C 1
ATOM 658 O O . GLY A 1 78 ? 2.739 1.662 7.158 1.00 83.50 78 GLY A O 1
ATOM 659 N N . PRO A 1 79 ? 3.549 3.618 6.409 1.00 76.19 79 PRO A N 1
ATOM 660 C CA . PRO A 1 79 ? 3.896 4.089 7.744 1.00 76.19 79 PRO A CA 1
ATOM 661 C C . PRO A 1 79 ? 2.634 4.143 8.620 1.00 76.19 79 PRO A C 1
ATOM 663 O O . PRO A 1 79 ? 1.546 4.305 8.061 1.00 76.19 79 PRO A O 1
ATOM 666 N N . PRO A 1 80 ? 2.766 4.020 9.956 1.00 66.00 80 PRO A N 1
ATOM 667 C CA . PRO A 1 80 ? 1.630 4.136 10.863 1.00 66.00 80 PRO A CA 1
ATOM 668 C C . PRO A 1 80 ? 0.862 5.404 10.508 1.00 66.00 80 PRO A C 1
ATOM 670 O O . PRO A 1 80 ? 1.403 6.512 10.575 1.00 66.00 80 PRO A O 1
ATOM 673 N N . SER A 1 81 ? -0.338 5.223 9.966 1.00 65.31 81 SER A N 1
ATOM 674 C CA . SER A 1 81 ? -1.104 6.335 9.437 1.00 65.31 81 SER A CA 1
ATOM 675 C C . SER A 1 81 ? -1.995 6.861 10.552 1.00 65.31 81 SER A C 1
ATOM 677 O O . SER A 1 81 ? -2.298 6.159 11.523 1.00 65.31 81 SER A O 1
ATOM 679 N N . LYS A 1 82 ? -2.353 8.140 10.447 1.00 72.50 82 LYS A N 1
ATOM 680 C CA . LYS A 1 82 ? -3.199 8.793 11.442 1.00 72.50 82 LYS A CA 1
ATOM 681 C C . LYS A 1 82 ? -4.504 8.022 11.568 1.00 72.50 82 LYS A C 1
ATOM 683 O O . LYS A 1 82 ? -5.038 7.532 10.573 1.00 72.50 82 LYS A O 1
ATOM 688 N N . CYS A 1 83 ? -5.026 7.970 12.785 1.00 82.75 83 CYS A N 1
ATOM 689 C CA . CYS A 1 83 ? -6.365 7.456 13.023 1.00 82.75 83 CYS A CA 1
ATOM 690 C C . CYS A 1 83 ? -7.367 8.111 12.050 1.00 82.75 83 CYS A C 1
ATOM 692 O O . CYS A 1 83 ? -7.325 9.321 11.823 1.00 82.75 83 CYS A O 1
ATOM 694 N N . SER A 1 84 ? -8.254 7.308 11.461 1.00 84.38 84 SER A N 1
ATOM 695 C CA . SER A 1 84 ? -9.264 7.744 10.492 1.00 84.38 84 SER A CA 1
ATOM 696 C C . SER A 1 84 ? -10.292 8.701 11.104 1.00 84.38 84 SER A C 1
ATOM 698 O O . SER A 1 84 ? -10.978 9.415 10.373 1.00 84.38 84 SER A O 1
ATOM 700 N N . VAL A 1 85 ? -10.384 8.755 12.436 1.00 85.19 85 VAL A N 1
ATOM 701 C CA . VAL A 1 85 ? -11.195 9.743 13.151 1.00 85.19 85 VAL A CA 1
ATOM 702 C C . VAL A 1 85 ? -10.587 11.133 12.981 1.00 85.19 85 VAL A C 1
ATOM 704 O O . VAL A 1 85 ? -9.419 11.376 13.298 1.00 85.19 85 VAL A O 1
ATOM 707 N N . LYS A 1 86 ? -11.405 12.076 12.497 1.00 81.00 86 LYS A N 1
ATOM 708 C CA . LYS A 1 86 ? -10.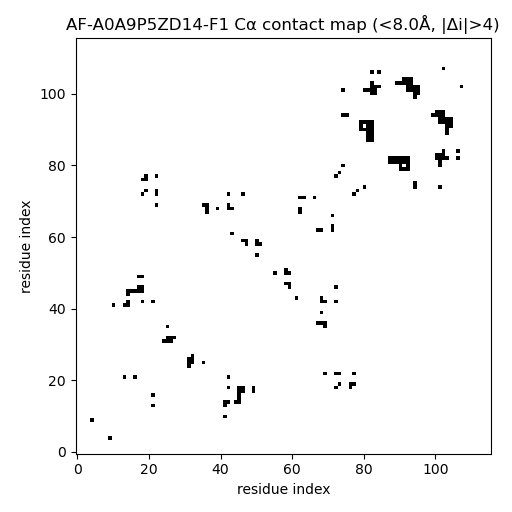995 13.472 12.300 1.00 81.00 86 LYS A CA 1
ATOM 709 C C . LYS A 1 86 ? -10.407 14.046 13.591 1.00 81.00 86 LYS A C 1
ATOM 711 O O . LYS A 1 86 ? -10.942 13.832 14.67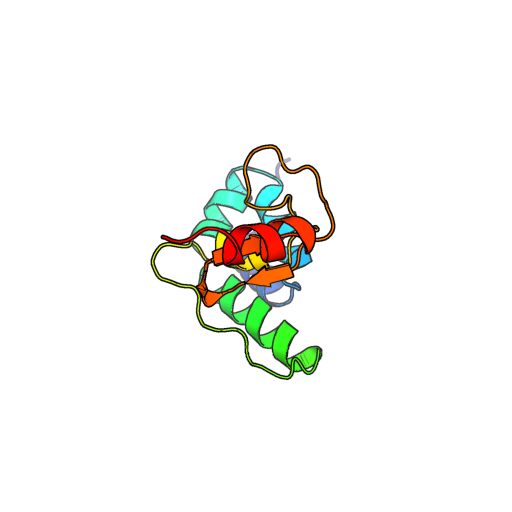1 1.00 81.00 86 LYS A O 1
ATOM 716 N N . LEU A 1 87 ? -9.328 14.819 13.451 1.00 81.50 87 LEU A N 1
ATOM 717 C CA . LEU A 1 87 ? -8.601 15.494 14.539 1.00 81.50 87 LEU A CA 1
ATOM 718 C C . LEU A 1 87 ? -7.846 14.572 15.514 1.00 81.50 87 LEU A C 1
ATOM 720 O O . LEU A 1 87 ? -7.063 15.087 16.314 1.00 81.50 87 LEU A O 1
ATOM 724 N N . CYS A 1 88 ? -7.979 13.246 15.415 1.00 82.56 88 CYS A N 1
ATOM 725 C CA . CYS A 1 88 ? -7.139 12.333 16.179 1.00 82.56 88 CYS A CA 1
ATOM 726 C C . CYS A 1 88 ? -5.688 12.395 15.667 1.00 82.56 88 CYS A C 1
ATOM 728 O O . CYS A 1 88 ? -5.421 12.354 14.463 1.00 82.56 88 CYS A O 1
ATOM 730 N N . ARG A 1 89 ? -4.735 12.528 16.596 1.00 82.12 89 ARG A N 1
ATOM 731 C CA . ARG A 1 89 ? -3.294 12.629 16.299 1.00 82.12 89 ARG A CA 1
ATOM 732 C C . ARG A 1 89 ? -2.509 11.378 16.680 1.00 82.12 89 ARG A C 1
ATOM 734 O O . ARG A 1 89 ? -1.286 11.404 16.610 1.00 82.12 89 ARG A O 1
ATOM 741 N N . SER A 1 90 ? -3.201 10.312 17.079 1.00 82.56 90 SER A N 1
ATOM 742 C CA . SER A 1 90 ? -2.554 9.048 17.408 1.00 82.56 90 SER A CA 1
ATOM 743 C C . SER A 1 90 ? -1.896 8.447 16.166 1.00 82.56 90 SER A C 1
ATOM 745 O O . SER A 1 90 ? -2.493 8.396 15.088 1.00 82.56 90 SER A O 1
ATOM 747 N N . ASP A 1 91 ? -0.657 8.012 16.348 1.00 78.88 91 ASP A N 1
ATOM 748 C CA . ASP A 1 91 ? 0.180 7.293 15.391 1.00 78.88 91 ASP A CA 1
ATOM 749 C C . ASP A 1 91 ? 0.141 5.772 15.617 1.00 78.88 91 ASP A C 1
ATOM 751 O O . ASP A 1 91 ? 0.600 5.006 14.774 1.00 78.88 91 ASP A O 1
ATOM 755 N N . LYS A 1 92 ? -0.435 5.320 16.737 1.00 83.50 92 LYS A N 1
ATOM 756 C CA . LYS A 1 92 ? -0.621 3.905 17.068 1.00 83.50 92 LYS A CA 1
ATOM 757 C C . LYS A 1 92 ? -2.026 3.472 16.689 1.00 83.50 92 LYS A C 1
ATOM 759 O O . LYS A 1 92 ? -2.962 3.585 17.482 1.00 83.50 92 LYS A O 1
ATOM 764 N N . THR A 1 93 ? -2.164 2.985 15.464 1.00 84.12 93 THR A N 1
ATOM 765 C CA . THR A 1 93 ? -3.439 2.549 14.900 1.00 84.12 93 THR A CA 1
ATOM 766 C C . THR A 1 93 ? -3.416 1.073 14.529 1.00 84.12 93 THR A C 1
ATOM 768 O O . THR A 1 93 ? -2.389 0.512 14.149 1.00 84.12 93 THR A O 1
ATOM 771 N N . THR A 1 94 ? -4.583 0.453 14.634 1.00 85.38 94 THR A N 1
ATOM 772 C CA . THR A 1 94 ? -4.863 -0.892 14.144 1.00 85.38 94 THR A CA 1
ATOM 773 C C . THR A 1 94 ? -5.664 -0.768 12.856 1.00 85.38 94 THR A C 1
ATOM 775 O O . THR A 1 94 ? -6.579 0.053 12.758 1.00 85.38 94 THR A O 1
ATOM 778 N N . VAL A 1 95 ? -5.304 -1.566 11.852 1.00 86.00 95 VAL A N 1
ATOM 779 C CA . VAL A 1 95 ? -5.983 -1.589 10.553 1.00 86.00 95 VAL A CA 1
ATOM 780 C C . VAL A 1 95 ? -7.184 -2.531 10.622 1.00 86.00 95 VAL A C 1
ATOM 782 O O . VAL A 1 95 ? -7.029 -3.721 10.884 1.00 86.00 95 VAL A O 1
ATOM 785 N N . PHE A 1 96 ? -8.370 -2.011 10.318 1.00 86.81 96 PHE A N 1
ATOM 786 C CA . PHE A 1 96 ? -9.621 -2.756 10.202 1.00 86.81 96 PHE A CA 1
ATOM 787 C C . PHE A 1 96 ? -9.998 -2.858 8.725 1.00 86.81 96 PHE A C 1
ATOM 789 O O . PHE A 1 96 ? -10.587 -1.939 8.156 1.00 86.81 96 PHE A O 1
ATOM 796 N N . LEU A 1 97 ? -9.623 -3.972 8.089 1.00 84.12 97 LEU A N 1
ATOM 797 C CA . LEU A 1 97 ? -9.765 -4.157 6.639 1.00 84.12 97 LEU A CA 1
ATOM 798 C C . LEU A 1 97 ? -11.223 -4.129 6.171 1.00 84.12 97 LEU A C 1
ATOM 800 O O . LEU A 1 97 ? -11.508 -3.527 5.141 1.00 84.12 97 LEU A O 1
ATOM 804 N N . GLU A 1 98 ? -12.137 -4.730 6.934 1.00 84.69 98 GLU A N 1
ATOM 805 C CA . GLU A 1 98 ? -13.566 -4.789 6.596 1.00 84.69 98 GLU A CA 1
ATOM 806 C C . GLU A 1 98 ? -14.208 -3.396 6.591 1.00 84.69 98 GLU A C 1
ATOM 808 O O . GLU A 1 98 ? -14.932 -3.039 5.662 1.00 84.69 98 GLU A O 1
ATOM 813 N N . ALA A 1 99 ? -13.868 -2.575 7.587 1.00 84.62 99 ALA A N 1
ATOM 814 C CA . ALA A 1 99 ? -14.340 -1.198 7.699 1.00 84.62 99 ALA A CA 1
ATOM 815 C C . ALA A 1 99 ? -13.541 -0.209 6.826 1.00 84.62 99 ALA A C 1
ATOM 817 O O . ALA A 1 99 ? -13.970 0.925 6.636 1.00 84.62 99 ALA A O 1
ATOM 818 N N . ARG A 1 100 ? -12.382 -0.623 6.291 1.00 86.38 100 ARG A N 1
ATOM 819 C CA . ARG A 1 100 ? -11.377 0.237 5.631 1.00 86.38 100 ARG A CA 1
ATOM 820 C C . ARG A 1 100 ? -10.934 1.417 6.496 1.00 86.38 100 ARG A C 1
ATOM 822 O O . ARG A 1 100 ? -10.744 2.529 6.004 1.00 86.38 100 ARG A O 1
ATOM 829 N N . LEU A 1 101 ? -10.774 1.170 7.792 1.00 86.12 101 LEU A N 1
ATOM 830 C CA . LEU A 1 101 ? -10.383 2.184 8.766 1.00 86.12 101 LEU A CA 1
ATOM 831 C C . LEU A 1 101 ? -9.056 1.825 9.421 1.00 86.12 101 LEU A C 1
ATOM 833 O O . LEU A 1 101 ? -8.707 0.657 9.579 1.00 86.12 101 LEU A O 1
ATOM 837 N N . GLN A 1 102 ? -8.341 2.852 9.861 1.00 86.81 102 GLN A N 1
ATOM 838 C CA . GLN A 1 102 ? -7.274 2.718 10.839 1.00 86.81 102 GLN A CA 1
ATOM 839 C C . GLN A 1 102 ? -7.704 3.434 12.107 1.00 86.81 102 GLN A C 1
ATOM 841 O O . GLN A 1 102 ? -7.916 4.642 12.083 1.00 86.81 102 GLN A O 1
ATOM 846 N N . LEU A 1 103 ? -7.843 2.717 13.216 1.00 87.69 103 LEU A N 1
ATOM 847 C CA . LEU A 1 103 ? -8.294 3.310 14.474 1.00 87.69 103 LEU A CA 1
ATOM 848 C C . LEU A 1 103 ? -7.242 3.100 15.552 1.00 87.69 103 LEU A C 1
ATOM 850 O O . LEU A 1 103 ? -6.674 2.016 15.664 1.00 87.69 103 LEU A O 1
ATOM 854 N N . CYS A 1 104 ? -6.973 4.131 16.352 1.00 89.25 104 CYS A N 1
ATOM 855 C CA . CYS A 1 104 ? -6.264 3.929 17.611 1.00 89.25 104 CYS A CA 1
ATOM 856 C C . CYS A 1 104 ? -7.197 3.268 18.629 1.00 89.25 104 CYS A C 1
ATOM 858 O O . CYS A 1 104 ? -8.419 3.348 18.495 1.00 89.25 104 CYS A O 1
ATOM 860 N N . ASN A 1 105 ? -6.627 2.656 19.667 1.00 85.94 105 ASN A N 1
ATOM 861 C CA . ASN A 1 105 ? -7.411 1.955 20.688 1.00 85.94 105 ASN A CA 1
ATOM 862 C C . ASN A 1 105 ? -8.472 2.855 21.347 1.00 85.94 105 ASN A C 1
ATOM 864 O O . ASN A 1 105 ? -9.587 2.408 21.575 1.00 85.94 105 ASN A O 1
ATOM 868 N N . GLU A 1 106 ? -8.163 4.130 21.585 1.00 86.38 106 GLU A N 1
ATOM 869 C CA . GLU A 1 106 ? -9.117 5.091 22.161 1.00 86.38 106 GLU A CA 1
ATOM 870 C C . GLU A 1 106 ? -10.309 5.348 21.230 1.00 86.38 106 GLU A C 1
ATOM 872 O O . GLU A 1 106 ? -11.464 5.284 21.640 1.00 86.38 106 GLU A O 1
ATOM 877 N N . CYS A 1 107 ? -10.038 5.607 19.948 1.00 87.62 107 CYS A N 1
ATOM 878 C CA . CYS A 1 107 ? -11.091 5.844 18.963 1.00 87.62 107 CYS A CA 1
ATOM 879 C C . CYS A 1 107 ? -11.908 4.584 18.695 1.00 87.62 107 CYS A C 1
ATOM 881 O O . CYS A 1 107 ? -13.103 4.685 18.443 1.00 87.62 107 CYS A O 1
ATOM 883 N N . LEU A 1 108 ? -11.279 3.412 18.762 1.00 86.38 108 LEU A N 1
ATOM 884 C CA . LEU A 1 108 ? -11.965 2.138 18.631 1.00 86.38 108 LEU A CA 1
ATOM 885 C C . LEU A 1 108 ? -13.034 1.986 19.718 1.00 86.38 108 LEU A C 1
ATOM 887 O O . LEU A 1 108 ? -14.194 1.785 19.382 1.00 86.38 108 LEU A O 1
ATOM 891 N N . VAL A 1 109 ? -12.659 2.159 20.992 1.00 84.94 109 VAL A N 1
ATOM 892 C CA . VAL A 1 109 ? -13.586 2.063 22.135 1.00 84.94 109 VAL A CA 1
ATOM 893 C C . VAL A 1 109 ? -14.734 3.062 21.989 1.00 84.94 109 VAL A C 1
ATOM 895 O O . VAL A 1 109 ? -15.896 2.666 22.003 1.00 84.94 109 VAL A O 1
ATOM 898 N N . ASN A 1 110 ? -14.419 4.329 21.714 1.00 80.31 110 ASN A N 1
ATOM 899 C CA . ASN A 1 110 ? -15.435 5.375 21.572 1.00 80.31 110 ASN A CA 1
ATOM 900 C C . ASN A 1 110 ? -16.398 5.133 20.395 1.00 80.31 110 ASN A C 1
ATOM 902 O O . ASN A 1 110 ? -17.539 5.581 20.442 1.00 80.31 110 ASN A O 1
ATOM 906 N N . THR A 1 111 ? -15.960 4.439 19.337 1.00 69.81 111 THR A N 1
ATOM 907 C CA . THR A 1 111 ? -16.818 4.134 18.176 1.00 69.81 111 THR A CA 1
ATOM 908 C C . THR A 1 111 ? -17.858 3.057 18.505 1.00 69.81 111 THR A C 1
ATOM 910 O O . THR A 1 111 ? -18.945 3.084 17.940 1.00 69.81 111 THR A O 1
ATOM 913 N N . TYR A 1 112 ? -17.566 2.135 19.429 1.00 63.34 112 TYR A N 1
ATOM 914 C CA . TYR A 1 112 ? -18.524 1.110 19.866 1.00 63.34 112 TYR A CA 1
ATOM 915 C C . TYR A 1 112 ? -19.508 1.602 20.938 1.00 63.34 112 TYR A C 1
ATOM 917 O O . TYR A 1 112 ? -20.542 0.971 21.144 1.00 63.34 112 TYR A O 1
ATOM 925 N N . GLU A 1 113 ? -19.213 2.718 21.610 1.00 56.34 113 GLU A N 1
ATOM 926 C CA . GLU A 1 113 ? -20.060 3.283 22.670 1.00 56.34 113 GLU A CA 1
ATOM 927 C C . GLU A 1 113 ? -21.107 4.292 22.166 1.00 56.34 113 GLU A C 1
ATOM 929 O O . GLU A 1 113 ? -21.954 4.736 22.942 1.00 56.34 113 GLU A O 1
ATOM 934 N N . GLN A 1 114 ? -21.102 4.646 20.877 1.00 48.84 114 GLN A N 1
ATOM 935 C CA . GLN A 1 114 ? -22.149 5.486 20.290 1.00 48.84 114 GLN A CA 1
ATOM 936 C C . GLN A 1 114 ? -23.202 4.609 19.588 1.00 48.84 114 GLN A C 1
ATOM 938 O O . GLN A 1 114 ? -22.851 3.892 18.649 1.00 48.84 114 GLN A O 1
ATOM 943 N N . PRO A 1 115 ? -24.485 4.640 20.008 1.00 41.66 115 PRO A N 1
ATOM 944 C CA . PRO A 1 115 ? -25.547 3.987 19.258 1.00 41.66 115 PRO A CA 1
ATOM 945 C C . PRO A 1 115 ? -25.718 4.691 17.907 1.00 41.66 115 PRO A C 1
ATOM 947 O O . PRO A 1 115 ? -25.703 5.923 17.850 1.00 41.66 115 PRO A O 1
ATOM 950 N N . LEU A 1 116 ? -25.851 3.885 16.850 1.00 42.81 116 LEU A N 1
ATOM 951 C CA . LEU A 1 116 ? -26.223 4.311 15.495 1.00 42.81 116 LEU A CA 1
ATOM 952 C C . LEU A 1 116 ? -27.494 5.169 15.484 1.00 42.81 116 LEU A C 1
ATOM 954 O O . LEU A 1 116 ? -28.446 4.814 16.219 1.00 42.81 116 LEU A O 1
#

Solvent-accessible surface area (backbone atoms only — not comparable to full-atom values): 6977 Å² total; per-residue (Å²): 136,86,80,83,74,60,65,68,58,54,53,59,56,50,49,73,31,48,54,48,56,43,50,58,56,26,66,72,44,73,67,42,32,60,53,52,74,69,41,56,68,41,50,54,47,13,47,51,55,47,37,62,75,68,64,47,94,62,80,78,76,78,74,54,93,92,47,53,56,66,58,50,47,42,67,75,49,41,72,73,49,59,22,67,55,84,91,49,80,48,54,66,46,49,71,37,77,92,79,71,40,32,36,20,72,69,58,47,54,58,59,72,72,52,83,132

Nearest PDB structures (foldseek):
  3mks-assembly3_D  TM=6.094E-01  e=7.195E-01  Saccharomyces cerevisiae
  3v7d-assembly2_D  TM=6.332E-01  e=1.094E+00  Saccharomyces cerevisiae S288C
  3v7d-assembly1_B  TM=5.454E-01  e=8.609E-01  Saccharomyces cerevisiae S288C

Secondary structure (DSSP, 8-state):
------HHHHHHHHTTS-HHHHHHHHTSSHHHHHHHHH-HHHHHHHHHHHHHHTT-SSPPPPPPTTS-HHHHHHHHHSS-PPPSSTT------EEETTTTEEE-HHHHHHHHSS--

pLDDT: mean 84.28, std 11.8, range [36.19, 94.94]

Radius of gyration: 16.61 Å; Cα contacts (8 Å, |Δi|>4): 113; chains: 1; bounding box: 48×32×43 Å

Mean predicted aligned error: 7.01 Å